Protein AF-A0A0L7LRK0-F1 (afdb_monomer)

Nearest PDB structures (foldseek):
  7r1d-assembly1_C  TM=4.737E-01  e=8.828E-02  Homo sapiens
  3urg-assembly1_A  TM=4.013E-01  e=7.424E-02  Nostoc sp. PCC 7120 = FACHB-418
  4n4h-assembly1_A  TM=4.575E-01  e=6.286E-01  Mus musculus
  6bhh-assembly1_A  TM=4.002E-01  e=1.495E+00  Homo sapiens
  1mm5-assembly1_A  TM=2.196E-01  e=2.239E+00  Escherichia coli

Organism: Operophtera brumata (NCBI:txid104452)

Mean predicted aligned error: 16.04 Å

Secondary structure (DSSP, 8-state):
---GGGGS------S---TTSPPHHHHHHHHHHHHHHTT-----PPEEEEEEEEPPTTSPP------HHHHHHTSEEEEEEEEEEEETTTTEEEEEETTTT--EEEEEGGGEEESSPPHHHHHHHHHHHHHHHHHHHH--

Structure (mmCIF, N/CA/C/O backbone):
data_AF-A0A0L7LRK0-F1
#
_entry.id   AF-A0A0L7LRK0-F1
#
loop_
_atom_site.group_PDB
_atom_site.id
_atom_site.type_symbol
_atom_site.label_atom_id
_atom_site.label_alt_id
_atom_site.label_comp_id
_atom_site.label_asym_id
_atom_site.label_entity_id
_atom_site.label_seq_id
_atom_site.pdbx_PDB_ins_code
_atom_site.Cartn_x
_atom_site.Cartn_y
_atom_site.Cartn_z
_atom_site.occupancy
_atom_site.B_iso_or_equiv
_atom_site.auth_seq_id
_atom_site.auth_comp_id
_atom_site.auth_asym_id
_atom_site.auth_atom_id
_atom_site.pdbx_PDB_model_num
ATOM 1 N N . GLN A 1 1 ? -14.617 8.408 -14.831 1.00 39.97 1 GLN A N 1
ATOM 2 C CA . GLN A 1 1 ? -14.910 9.641 -14.074 1.00 39.97 1 GLN A CA 1
ATOM 3 C C . GLN A 1 1 ? -15.521 9.220 -12.745 1.00 39.97 1 GLN A C 1
ATOM 5 O O . GLN A 1 1 ? -16.517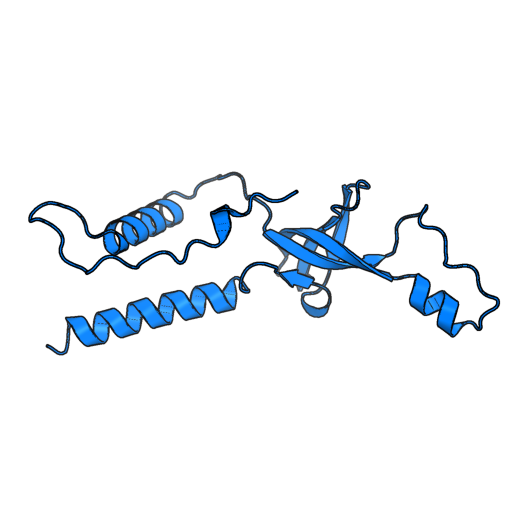 8.513 -12.764 1.00 39.97 1 GLN A O 1
ATOM 10 N N . PHE A 1 2 ? -14.857 9.499 -11.619 1.00 33.56 2 PHE A N 1
ATOM 11 C CA . PHE A 1 2 ? -15.357 9.133 -10.284 1.00 33.56 2 PHE A CA 1
ATOM 12 C C . PHE A 1 2 ? -16.532 10.058 -9.911 1.00 33.56 2 PHE A C 1
ATOM 14 O O . PHE A 1 2 ? -16.403 11.265 -10.125 1.00 33.56 2 PHE A O 1
ATOM 21 N N . PRO A 1 3 ? -17.665 9.548 -9.392 1.00 44.97 3 PRO A N 1
ATOM 22 C CA . PRO A 1 3 ? -18.827 10.382 -9.097 1.00 44.97 3 PRO A CA 1
ATOM 23 C C . PRO A 1 3 ? -18.560 11.339 -7.922 1.00 44.97 3 PRO A C 1
ATOM 25 O O . PRO A 1 3 ? -18.080 10.950 -6.853 1.00 44.97 3 PRO A O 1
ATOM 28 N N . PHE A 1 4 ? -18.889 12.611 -8.158 1.00 40.28 4 PHE A N 1
ATOM 29 C CA . PHE A 1 4 ? -18.643 13.780 -7.302 1.00 40.28 4 PHE A CA 1
ATOM 30 C C . PHE A 1 4 ? -19.394 13.748 -5.956 1.00 40.28 4 PHE A C 1
ATOM 32 O O . PHE A 1 4 ? -19.013 14.443 -5.018 1.00 40.28 4 PHE A O 1
ATOM 39 N N . GLU A 1 5 ? -20.397 12.882 -5.796 1.00 42.72 5 GLU A N 1
ATOM 40 C CA . GLU A 1 5 ? -21.201 12.785 -4.565 1.00 42.72 5 GLU A CA 1
ATOM 41 C C . GLU A 1 5 ? -20.448 12.218 -3.346 1.00 42.72 5 GLU A C 1
ATOM 43 O O . GLU A 1 5 ? -20.964 12.210 -2.231 1.00 42.72 5 GLU A O 1
ATOM 48 N N . THR A 1 6 ? -19.193 11.793 -3.510 1.00 47.59 6 THR A N 1
ATOM 49 C CA . THR A 1 6 ? -18.379 11.264 -2.400 1.00 47.59 6 THR A CA 1
ATOM 50 C C . THR A 1 6 ? -17.882 12.366 -1.444 1.00 47.59 6 THR A C 1
ATOM 52 O O . THR A 1 6 ? -17.405 12.063 -0.351 1.00 47.59 6 THR A O 1
ATOM 55 N N . PHE A 1 7 ? -18.010 13.644 -1.825 1.00 42.94 7 PHE A N 1
ATOM 56 C CA . PHE A 1 7 ? -17.493 14.789 -1.065 1.00 42.94 7 PHE A CA 1
ATOM 57 C C . PHE A 1 7 ? -18.507 15.469 -0.143 1.00 42.94 7 PHE A C 1
ATOM 59 O O . PHE A 1 7 ? -18.178 16.494 0.448 1.00 42.94 7 PHE A O 1
ATOM 66 N N . VAL A 1 8 ? -19.713 14.918 0.036 1.00 39.91 8 VAL A N 1
ATOM 67 C CA . VAL A 1 8 ? -20.627 15.451 1.056 1.00 39.91 8 VAL A CA 1
ATOM 68 C C . VAL A 1 8 ? -19.994 15.204 2.434 1.00 39.91 8 VAL A C 1
ATOM 70 O O . VAL A 1 8 ? -19.793 14.040 2.804 1.00 39.91 8 VAL A O 1
ATOM 73 N N . PRO A 1 9 ? -19.653 16.253 3.213 1.00 38.56 9 PRO A N 1
ATOM 74 C CA . PRO A 1 9 ? -19.158 16.054 4.561 1.00 38.56 9 PRO A CA 1
ATOM 75 C C . PRO A 1 9 ? -20.241 15.314 5.338 1.00 38.56 9 PRO A C 1
ATOM 77 O O . PRO A 1 9 ? -21.383 15.765 5.427 1.00 38.56 9 PRO A O 1
ATOM 80 N N . LYS A 1 10 ? -19.901 14.134 5.863 1.00 45.03 10 LYS A N 1
ATOM 81 C CA . LYS A 1 10 ? -20.809 13.356 6.706 1.00 45.03 10 LYS A CA 1
ATOM 82 C C . LYS A 1 10 ? -21.071 14.172 7.968 1.00 45.03 10 LYS A C 1
ATOM 84 O O . LYS A 1 10 ? -20.285 14.090 8.909 1.00 45.03 10 LYS A O 1
ATOM 89 N N . LEU A 1 11 ? -22.157 14.947 7.970 1.00 44.88 11 LEU A N 1
ATOM 90 C CA . LEU A 1 11 ? -22.737 15.541 9.169 1.00 44.88 11 LEU A CA 1
ATOM 91 C C . LEU A 1 11 ? -22.837 14.428 10.216 1.00 44.88 11 LEU A C 1
ATOM 93 O O . LEU A 1 11 ? -23.589 13.463 10.059 1.00 44.88 11 LEU A O 1
ATOM 97 N N . GLN A 1 12 ? -21.999 14.511 11.247 1.00 44.12 12 GLN A N 1
ATOM 98 C CA . GLN A 1 12 ? -22.099 13.626 12.392 1.00 44.12 12 GLN A CA 1
ATOM 99 C C . GLN A 1 12 ? -23.351 14.058 13.151 1.00 44.12 12 GLN A C 1
ATOM 101 O O . GLN A 1 12 ? -23.357 15.092 13.811 1.00 44.12 12 GLN A O 1
ATOM 106 N N . PHE A 1 13 ? -24.440 13.310 12.978 1.00 44.69 13 PHE A N 1
ATOM 107 C CA . PHE A 1 13 ? -25.670 13.537 13.729 1.00 44.69 13 PHE A CA 1
ATOM 108 C C . PHE A 1 13 ? -25.386 13.484 15.236 1.00 44.69 13 PHE A C 1
ATOM 110 O O . PHE A 1 13 ? -24.634 12.617 15.695 1.00 44.69 13 PHE A O 1
ATOM 117 N N . LEU A 1 14 ? -26.002 14.410 15.981 1.00 43.72 14 LEU A N 1
ATOM 118 C CA . LEU A 1 14 ? -25.997 14.437 17.442 1.00 43.72 14 LEU A CA 1
ATOM 119 C C . LEU A 1 14 ? -26.389 13.067 18.018 1.00 43.72 14 LEU A C 1
ATOM 121 O O . LEU A 1 14 ? -27.267 12.380 17.498 1.00 43.72 14 LEU A O 1
ATOM 125 N N . SER A 1 15 ? -25.754 12.713 19.133 1.00 52.09 15 SER A N 1
ATOM 126 C CA . SER A 1 15 ? -25.849 11.457 19.888 1.00 52.09 15 SER A CA 1
ATOM 127 C C . SER A 1 15 ? -27.197 11.199 20.582 1.00 52.09 15 SER A C 1
ATOM 129 O O . SER A 1 15 ? -27.243 10.488 21.584 1.00 52.09 15 SER A O 1
ATOM 131 N N . VAL A 1 16 ? -28.305 11.745 20.078 1.00 56.53 16 VAL A N 1
ATOM 132 C CA . VAL A 1 16 ? -29.636 11.491 20.640 1.00 56.53 16 VAL A CA 1
ATOM 133 C C . VAL A 1 16 ? -30.214 10.253 19.962 1.00 56.53 16 VAL A C 1
ATOM 135 O O . VAL A 1 16 ? -30.572 10.275 18.787 1.00 56.53 16 VAL A O 1
ATOM 138 N N . VAL A 1 17 ? -30.259 9.151 20.706 1.00 57.31 17 VAL A N 1
ATOM 139 C CA . VAL A 1 17 ? -30.787 7.860 20.256 1.00 57.31 17 VAL A CA 1
ATOM 140 C C . VAL A 1 17 ? -32.030 7.559 21.077 1.00 57.31 17 VAL A C 1
ATOM 142 O O . VAL A 1 17 ? -32.003 7.680 22.303 1.00 57.31 17 VAL A O 1
ATOM 145 N N . LEU A 1 18 ? -33.127 7.193 20.414 1.00 68.31 18 LEU A N 1
ATOM 146 C CA . LEU A 1 18 ? -34.368 6.862 21.105 1.00 68.31 18 LEU A CA 1
ATOM 147 C C . LEU A 1 18 ? -34.165 5.642 22.022 1.00 68.31 18 LEU A C 1
ATOM 149 O O . LEU A 1 18 ? -33.405 4.728 21.677 1.00 68.31 18 LEU A O 1
ATOM 153 N N . PRO A 1 19 ? -34.841 5.588 23.185 1.00 59.09 19 PRO A N 1
ATOM 154 C CA . PRO A 1 19 ? -34.773 4.429 24.063 1.00 59.09 19 PRO A CA 1
ATOM 155 C C . PRO A 1 19 ? -35.084 3.141 23.287 1.00 59.09 19 PRO A C 1
ATOM 157 O O . PRO A 1 19 ? -36.086 3.075 22.580 1.00 59.09 19 PRO A O 1
ATOM 160 N N . LYS A 1 20 ? -34.245 2.110 23.465 1.00 66.75 20 LYS A N 1
ATOM 161 C CA . LYS A 1 20 ? -34.265 0.798 22.772 1.00 66.75 20 LYS A CA 1
ATOM 162 C C . LYS A 1 20 ? -33.650 0.752 21.367 1.00 66.75 20 LYS A C 1
ATOM 164 O O . LYS A 1 20 ? -33.571 -0.339 20.803 1.00 66.75 20 LYS A O 1
ATOM 169 N N . GLU A 1 21 ? -33.129 1.853 20.832 1.00 62.62 21 GLU A N 1
ATOM 170 C CA . GLU A 1 21 ? -32.294 1.813 19.629 1.00 62.62 21 GLU A CA 1
ATOM 171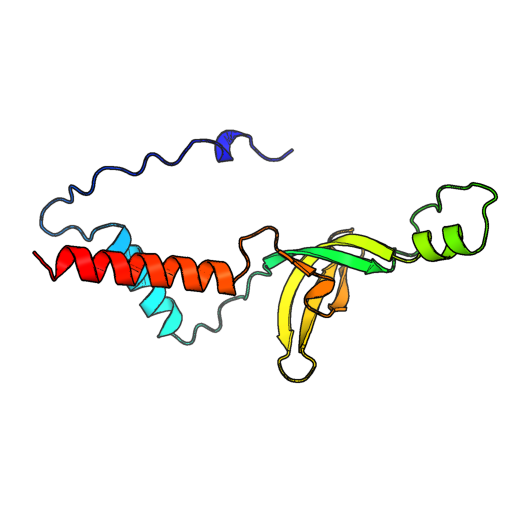 C C . GLU A 1 21 ? -30.803 1.781 19.981 1.00 62.62 21 GLU A C 1
ATOM 173 O O . GLU A 1 21 ? -30.333 2.426 20.916 1.00 62.62 21 GLU A O 1
ATOM 178 N N . LEU A 1 22 ? -30.032 0.978 19.243 1.00 61.44 22 LEU A N 1
ATOM 179 C CA . LEU A 1 22 ? -28.589 0.879 19.445 1.00 61.44 22 LEU A CA 1
ATOM 180 C C . LEU A 1 22 ? -27.898 2.094 18.820 1.00 61.44 22 LEU A C 1
ATOM 182 O O . LEU A 1 22 ? -28.016 2.278 17.602 1.00 61.44 22 LEU A O 1
ATOM 186 N N . PRO A 1 23 ? -27.100 2.861 19.588 1.00 72.12 23 PRO A N 1
ATOM 187 C CA . PRO A 1 23 ? -26.313 3.943 19.024 1.00 72.12 23 PRO A CA 1
ATOM 188 C C . PRO A 1 23 ? -25.429 3.437 17.888 1.00 72.12 23 PRO A C 1
ATOM 190 O O . PRO A 1 23 ? -24.852 2.347 17.960 1.00 72.12 23 PRO A O 1
ATOM 193 N N . ARG A 1 24 ? -25.291 4.241 16.830 1.00 63.38 24 ARG A N 1
ATOM 194 C CA . ARG A 1 24 ? -24.556 3.863 15.613 1.00 63.38 24 ARG A CA 1
ATOM 195 C C . ARG A 1 24 ? -23.147 3.346 15.916 1.00 63.38 24 ARG A C 1
ATOM 197 O O . ARG A 1 24 ? -22.731 2.349 15.333 1.00 63.38 24 ARG A O 1
ATOM 204 N N . LEU A 1 25 ? -22.446 3.976 16.859 1.00 58.25 25 LEU A N 1
ATOM 205 C CA . LEU A 1 25 ? -21.115 3.556 17.308 1.00 58.25 25 LEU A CA 1
ATOM 206 C C . LEU A 1 25 ? -21.127 2.165 17.960 1.00 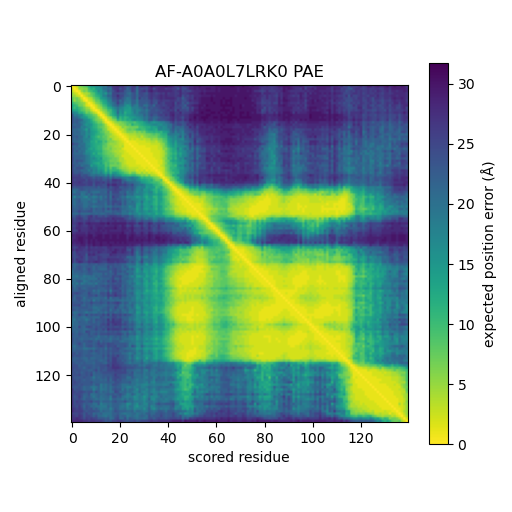58.25 25 LEU A C 1
ATOM 208 O O . LEU A 1 25 ? -20.276 1.337 17.648 1.00 58.25 25 LEU A O 1
ATOM 212 N N . VAL A 1 26 ? -22.134 1.862 18.784 1.00 65.50 26 VAL A N 1
ATOM 213 C CA . VAL A 1 26 ? -22.306 0.540 19.410 1.00 65.50 26 VAL A CA 1
ATOM 214 C C . VAL A 1 26 ? -22.646 -0.517 18.360 1.00 65.50 26 VAL A C 1
ATOM 216 O O . VAL A 1 26 ? -22.162 -1.643 18.438 1.00 65.50 26 VAL A O 1
ATOM 219 N N . LYS A 1 27 ? -23.435 -0.166 17.338 1.00 67.62 27 LYS A N 1
ATOM 220 C CA . LYS A 1 27 ? -23.734 -1.058 16.207 1.00 67.62 27 LYS A CA 1
ATOM 221 C C . LYS A 1 27 ? -22.478 -1.370 15.386 1.00 67.62 27 LYS A C 1
ATOM 223 O O . LYS A 1 27 ? -22.266 -2.529 15.037 1.00 67.62 27 LYS A O 1
ATOM 228 N N . ILE A 1 28 ? -21.634 -0.366 15.131 1.00 62.53 28 ILE A N 1
ATOM 229 C CA . ILE A 1 28 ? -20.342 -0.525 14.443 1.00 62.53 28 ILE A CA 1
ATOM 230 C C . ILE A 1 28 ? -19.400 -1.412 15.264 1.00 62.53 28 ILE A C 1
ATOM 232 O O . ILE A 1 28 ? -18.830 -2.352 14.720 1.00 62.53 28 ILE A O 1
ATOM 236 N N . GLU A 1 29 ? -19.282 -1.178 16.570 1.00 65.38 29 GLU A N 1
ATOM 237 C CA . GLU A 1 29 ? -18.411 -1.969 17.445 1.00 65.38 29 GLU A CA 1
ATOM 238 C C . GLU A 1 29 ? -18.914 -3.412 17.613 1.00 65.38 29 GLU A C 1
ATOM 240 O O . GLU A 1 29 ? -18.129 -4.357 17.559 1.00 65.38 29 GLU A O 1
ATOM 245 N N . ARG A 1 30 ? -20.232 -3.623 17.733 1.00 68.19 30 ARG A N 1
ATOM 246 C CA . ARG A 1 30 ? -20.826 -4.971 17.746 1.00 68.19 30 ARG A CA 1
ATOM 247 C C . ARG A 1 30 ? -20.589 -5.708 16.435 1.00 68.19 30 ARG A C 1
ATOM 249 O O . ARG A 1 30 ? -20.274 -6.894 16.470 1.00 68.19 30 ARG A O 1
ATOM 256 N N . LEU A 1 31 ? -20.707 -5.021 15.297 1.00 62.50 31 LEU A N 1
ATOM 257 C CA . LEU A 1 31 ? -20.345 -5.592 14.003 1.00 62.50 31 LEU A CA 1
ATOM 258 C C . LEU A 1 31 ? -18.861 -5.943 13.980 1.00 62.50 31 LEU A C 1
ATOM 260 O O . LEU A 1 31 ? -18.545 -7.089 13.699 1.00 62.50 31 LEU A O 1
ATOM 264 N N . ARG A 1 32 ? -17.962 -5.027 14.355 1.00 58.25 32 ARG A N 1
ATOM 265 C CA . ARG A 1 32 ? -16.511 -5.268 14.393 1.00 58.25 32 ARG A CA 1
ATOM 266 C C . ARG A 1 32 ? -16.146 -6.480 15.250 1.00 58.25 32 ARG A C 1
ATOM 268 O O . ARG A 1 32 ? -15.390 -7.331 14.799 1.00 58.25 32 ARG A O 1
ATOM 275 N N . ARG A 1 33 ? -16.718 -6.602 16.451 1.00 58.25 33 ARG A N 1
ATOM 276 C CA . ARG A 1 33 ? -16.526 -7.769 17.328 1.00 58.25 33 ARG A CA 1
ATOM 277 C C . ARG A 1 33 ? -17.088 -9.044 16.721 1.00 58.25 33 ARG A C 1
ATOM 279 O O . ARG A 1 33 ? -16.453 -10.080 16.832 1.00 58.25 33 ARG A O 1
ATOM 286 N N . LYS A 1 34 ? -18.235 -8.975 16.043 1.00 58.25 34 LYS A N 1
ATOM 287 C CA . LYS A 1 34 ? -18.792 -10.112 15.303 1.00 58.25 34 LYS A CA 1
ATOM 288 C C . LYS A 1 34 ? -17.902 -10.502 14.115 1.00 58.25 34 LYS A C 1
ATOM 290 O O . LYS A 1 34 ? -17.736 -11.690 13.888 1.00 58.25 34 LYS A O 1
ATOM 295 N N . PHE A 1 35 ? -17.294 -9.534 13.423 1.00 54.03 35 PHE A N 1
ATOM 296 C CA . PHE A 1 35 ? -16.328 -9.747 12.337 1.00 54.03 35 PHE A CA 1
ATOM 297 C C . PHE A 1 35 ? -14.987 -10.317 12.825 1.00 54.03 35 PHE A C 1
ATOM 299 O O . PHE A 1 35 ? -14.359 -11.062 12.091 1.00 54.03 35 PHE A O 1
ATOM 306 N N . LEU A 1 36 ? -14.557 -9.973 14.043 1.00 53.97 36 LEU A N 1
ATOM 307 C CA . LEU A 1 36 ? -13.357 -10.518 14.692 1.00 53.97 36 LEU A CA 1
ATOM 308 C C . LEU A 1 36 ? -13.594 -11.908 15.306 1.00 53.97 36 LEU A C 1
ATOM 310 O O . LEU A 1 36 ? -12.701 -12.746 15.284 1.00 53.97 36 LEU A O 1
ATOM 314 N N . ALA A 1 37 ? -14.773 -12.136 15.895 1.00 56.56 37 ALA A N 1
ATOM 315 C CA . ALA A 1 37 ? -15.114 -13.371 16.605 1.00 56.56 37 ALA A CA 1
ATOM 316 C C . ALA A 1 37 ? -15.601 -14.479 15.668 1.00 56.56 37 ALA A C 1
ATOM 318 O O . ALA A 1 37 ? -15.315 -15.654 15.889 1.00 56.56 37 ALA A O 1
ATOM 319 N N . ALA A 1 38 ? -16.322 -14.126 14.603 1.00 48.72 38 ALA A N 1
ATOM 320 C CA . ALA A 1 38 ? -16.418 -15.016 13.467 1.00 48.72 38 ALA A CA 1
ATOM 321 C C . ALA A 1 38 ? -15.034 -14.990 12.820 1.00 48.72 38 ALA A C 1
ATOM 323 O O . ALA A 1 38 ? -14.588 -13.945 12.366 1.00 48.72 38 ALA A O 1
ATOM 324 N N . ASN A 1 39 ? -14.330 -16.114 12.809 1.00 48.81 39 ASN A N 1
ATOM 325 C CA . ASN A 1 39 ? -13.097 -16.285 12.051 1.00 48.81 39 ASN A CA 1
ATOM 326 C C . ASN A 1 39 ? -13.466 -16.267 10.555 1.00 48.81 39 ASN A C 1
ATOM 328 O O . ASN A 1 39 ? -13.524 -17.313 9.905 1.00 48.81 39 ASN A O 1
ATOM 332 N N . ILE A 1 40 ? -13.913 -15.109 10.051 1.00 49.81 40 ILE A N 1
ATOM 333 C CA . ILE A 1 40 ? -14.525 -14.992 8.736 1.00 49.81 40 ILE A CA 1
ATOM 334 C C . ILE A 1 40 ? -13.408 -15.302 7.758 1.00 49.81 40 ILE A C 1
ATOM 336 O O . ILE A 1 40 ? -12.494 -14.506 7.551 1.00 49.81 40 ILE A O 1
ATOM 340 N N . LYS A 1 41 ? -13.534 -16.471 7.127 1.00 49.06 41 LYS A N 1
ATOM 341 C CA . LYS A 1 41 ? -13.038 -16.761 5.783 1.00 49.06 41 LYS A CA 1
ATOM 342 C C . LYS A 1 41 ? -13.696 -15.782 4.796 1.00 49.06 41 LYS A C 1
ATOM 344 O O . LYS A 1 41 ? -14.463 -16.183 3.930 1.00 49.06 41 LYS A O 1
ATOM 349 N N . GLY A 1 42 ? -13.533 -14.488 5.036 1.00 47.00 42 GLY A N 1
ATOM 350 C CA . GLY A 1 42 ? -14.100 -13.420 4.238 1.00 47.00 42 GLY A CA 1
ATOM 351 C C . GLY A 1 42 ? -13.179 -13.199 3.068 1.00 47.00 42 GLY A C 1
ATOM 352 O O . GLY A 1 42 ? -11.962 -13.288 3.227 1.00 47.00 42 GLY A O 1
ATOM 353 N N . GLU A 1 43 ? -13.753 -12.914 1.906 1.00 53.69 43 GLU A N 1
ATOM 354 C CA . GLU A 1 43 ? -12.981 -12.377 0.795 1.00 53.69 43 GLU A CA 1
ATOM 355 C C . GLU A 1 43 ? -12.168 -11.186 1.311 1.00 53.69 43 GLU A C 1
ATOM 357 O O . GLU A 1 43 ? -12.717 -10.165 1.731 1.00 53.69 43 GLU A O 1
ATOM 362 N N . GLN A 1 44 ? -10.846 -11.348 1.361 1.00 54.50 44 GLN A N 1
ATOM 363 C CA . GLN A 1 44 ? -9.948 -10.252 1.680 1.00 54.50 44 GLN A CA 1
ATOM 364 C C . GLN A 1 44 ? -9.953 -9.320 0.476 1.00 54.50 44 GLN A C 1
ATOM 366 O O . GLN A 1 44 ? -9.341 -9.602 -0.555 1.00 54.50 44 GLN A O 1
ATOM 371 N N . TYR A 1 45 ? -10.696 -8.223 0.594 1.00 69.25 45 TYR A N 1
ATOM 372 C CA . TYR A 1 45 ? -10.677 -7.181 -0.416 1.00 69.25 45 TYR A CA 1
ATOM 373 C C . TYR A 1 45 ? -9.332 -6.458 -0.346 1.00 69.25 45 TYR A C 1
ATOM 375 O O . TYR A 1 45 ? -8.968 -5.961 0.724 1.00 69.25 45 TYR A O 1
ATOM 383 N N . PRO A 1 46 ? -8.581 -6.395 -1.455 1.00 82.50 46 PRO A N 1
ATOM 384 C CA . PRO A 1 46 ? -7.254 -5.819 -1.428 1.00 82.50 46 PRO A CA 1
ATOM 385 C C . PRO A 1 46 ? -7.316 -4.305 -1.207 1.00 82.50 46 PRO A C 1
ATOM 387 O O . PRO A 1 46 ? -8.164 -3.599 -1.762 1.00 82.50 46 PRO A O 1
ATOM 390 N N . CYS A 1 47 ? -6.386 -3.799 -0.406 1.00 84.19 47 CYS A N 1
ATOM 391 C CA . CYS A 1 47 ? -6.292 -2.388 -0.065 1.00 84.19 47 CYS A CA 1
ATOM 392 C C . CYS A 1 47 ? -5.702 -1.592 -1.241 1.00 84.19 47 CYS A C 1
ATOM 394 O O . CYS A 1 47 ? -4.621 -1.936 -1.728 1.00 84.19 47 CYS A O 1
ATOM 396 N N . PRO A 1 48 ? -6.349 -0.508 -1.702 1.00 88.94 48 PRO A N 1
ATOM 397 C CA . PRO A 1 48 ? -5.799 0.321 -2.764 1.00 88.94 48 PRO A CA 1
ATOM 398 C C . PRO A 1 48 ? -4.567 1.097 -2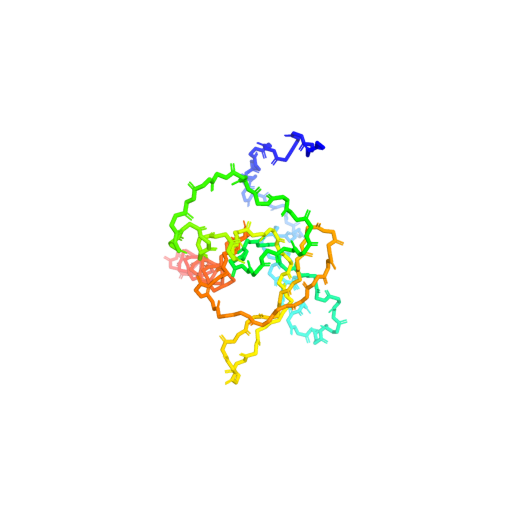.280 1.00 88.94 48 PRO A C 1
ATOM 400 O O . PRO A 1 48 ? -4.557 1.691 -1.198 1.00 88.94 48 PRO A O 1
ATOM 403 N N . GLY A 1 49 ? -3.537 1.144 -3.120 1.00 91.19 49 GLY A N 1
ATOM 404 C CA . GLY A 1 49 ? -2.270 1.803 -2.826 1.00 91.19 49 GLY A CA 1
ATOM 405 C C . GLY A 1 49 ? -1.546 2.315 -4.069 1.00 91.19 49 GLY A C 1
ATOM 406 O O . GLY A 1 49 ? -2.020 2.201 -5.202 1.00 91.19 49 GLY A O 1
ATOM 407 N N . LEU A 1 50 ? -0.379 2.898 -3.832 1.00 94.69 50 LEU A N 1
ATOM 408 C CA . LEU A 1 50 ? 0.648 3.238 -4.805 1.00 94.69 50 LEU A CA 1
ATOM 409 C C . LEU A 1 50 ? 1.919 2.487 -4.420 1.00 94.69 50 LEU A C 1
ATOM 411 O O . LEU A 1 50 ? 2.324 2.528 -3.261 1.00 94.69 50 LEU A O 1
ATOM 415 N N . ALA A 1 51 ? 2.553 1.819 -5.377 1.00 95.38 51 ALA A N 1
ATOM 416 C CA . ALA A 1 51 ? 3.808 1.121 -5.149 1.00 95.38 51 ALA A CA 1
ATOM 417 C C . ALA A 1 51 ? 4.880 1.525 -6.153 1.00 95.38 51 ALA A C 1
ATOM 419 O O . ALA A 1 51 ? 4.584 1.725 -7.330 1.00 95.38 51 ALA A O 1
ATOM 420 N N . PHE A 1 52 ? 6.124 1.600 -5.688 1.00 95.38 52 PHE A N 1
ATOM 421 C CA . PHE A 1 52 ? 7.289 1.826 -6.532 1.00 95.38 52 PHE A CA 1
ATOM 422 C C . PHE A 1 52 ? 7.807 0.486 -7.073 1.00 95.38 52 PHE A C 1
ATOM 424 O O . PHE A 1 52 ? 8.483 -0.265 -6.363 1.00 95.38 52 PHE A O 1
ATOM 431 N N . ILE A 1 53 ? 7.442 0.163 -8.317 1.00 94.56 53 ILE A N 1
ATOM 432 C CA . ILE A 1 53 ? 7.666 -1.147 -8.955 1.00 94.56 53 ILE A CA 1
ATOM 433 C C . ILE A 1 53 ? 8.254 -0.999 -10.369 1.00 94.56 53 ILE A C 1
ATOM 435 O O . ILE A 1 53 ? 8.180 0.093 -10.940 1.00 94.56 53 ILE A O 1
ATOM 439 N N . PRO A 1 54 ? 8.848 -2.064 -10.946 1.00 93.12 54 PRO A N 1
ATOM 440 C CA . PRO A 1 54 ? 9.393 -2.013 -12.297 1.00 93.12 54 PRO A CA 1
ATOM 441 C C . PRO A 1 54 ? 8.334 -1.653 -13.345 1.00 93.12 54 PRO A C 1
ATOM 443 O O . PRO A 1 54 ? 7.207 -2.171 -13.321 1.00 93.12 54 PRO A O 1
ATOM 446 N N . LYS A 1 55 ? 8.707 -0.805 -14.308 1.00 89.25 55 LYS A N 1
ATOM 447 C CA . LYS A 1 55 ? 7.821 -0.441 -15.423 1.00 89.25 55 LYS A CA 1
ATOM 448 C C . LYS A 1 55 ? 7.422 -1.677 -16.234 1.00 89.25 55 LYS A C 1
ATOM 450 O O . LYS A 1 55 ? 8.104 -2.699 -16.230 1.00 89.25 55 LYS A O 1
ATOM 455 N N . GLY A 1 56 ? 6.257 -1.615 -16.872 1.00 79.19 56 GLY A N 1
ATOM 456 C CA . GLY A 1 56 ? 5.814 -2.656 -17.802 1.00 79.19 56 GLY A CA 1
ATOM 457 C C . GLY A 1 56 ? 6.549 -2.562 -19.136 1.00 79.19 56 GLY A C 1
ATOM 458 O O . GLY A 1 56 ? 6.711 -1.460 -19.665 1.00 79.19 56 GLY A O 1
ATOM 459 N N . GLU A 1 57 ? 6.948 -3.714 -19.676 1.00 67.50 57 GLU A N 1
ATOM 460 C CA . GLU A 1 57 ? 7.390 -3.889 -21.065 1.00 67.50 57 GLU A CA 1
ATOM 461 C C . GLU A 1 57 ? 6.285 -3.336 -21.990 1.00 67.50 57 GLU A C 1
ATOM 463 O O . GLU A 1 57 ? 5.222 -3.940 -22.119 1.00 67.50 57 GLU A O 1
ATOM 468 N N . GLY A 1 58 ? 6.464 -2.135 -22.547 1.00 63.91 58 GLY A N 1
ATOM 469 C CA . GLY A 1 58 ? 5.469 -1.499 -23.425 1.00 63.91 58 GLY A CA 1
ATOM 470 C C . GLY A 1 58 ? 5.167 -0.029 -23.138 1.00 63.91 58 GLY A C 1
ATOM 471 O O . GLY A 1 58 ? 4.516 0.621 -23.956 1.00 63.91 58 GLY A O 1
ATOM 472 N N . LYS A 1 59 ? 5.655 0.548 -22.030 1.00 63.22 59 LYS A N 1
ATOM 473 C CA . LYS A 1 59 ? 5.636 2.012 -21.886 1.00 63.22 59 LYS A CA 1
ATOM 474 C C . LYS A 1 59 ? 6.762 2.615 -22.728 1.00 63.22 59 LYS A C 1
ATOM 476 O O . LYS A 1 59 ? 7.915 2.247 -22.500 1.00 63.22 59 LYS A O 1
ATOM 481 N N . PRO A 1 60 ? 6.474 3.542 -23.664 1.00 58.44 60 PRO A N 1
ATOM 482 C CA . PRO A 1 60 ? 7.528 4.204 -24.415 1.00 58.44 60 PRO A CA 1
ATOM 483 C C . PRO A 1 60 ? 8.455 4.898 -23.417 1.00 58.44 60 PRO A C 1
ATOM 485 O O . PRO A 1 60 ? 8.002 5.707 -22.597 1.00 58.44 60 PRO A O 1
ATOM 488 N N . SER A 1 61 ? 9.751 4.567 -23.456 1.00 60.06 61 SER A N 1
ATOM 489 C CA . SER A 1 61 ? 10.736 5.422 -22.806 1.00 60.06 61 SER A CA 1
ATOM 490 C C . SER A 1 61 ? 10.555 6.801 -23.435 1.00 60.06 61 SER A C 1
ATOM 492 O O . SER A 1 61 ? 10.407 6.921 -24.654 1.00 60.06 61 SER A O 1
ATOM 494 N N . LYS A 1 62 ? 10.438 7.850 -22.615 1.00 63.34 62 LYS A N 1
ATOM 495 C CA . LYS A 1 62 ? 10.439 9.210 -23.155 1.00 63.34 62 LYS A CA 1
ATOM 496 C C . LYS A 1 62 ? 11.805 9.394 -23.804 1.00 63.34 62 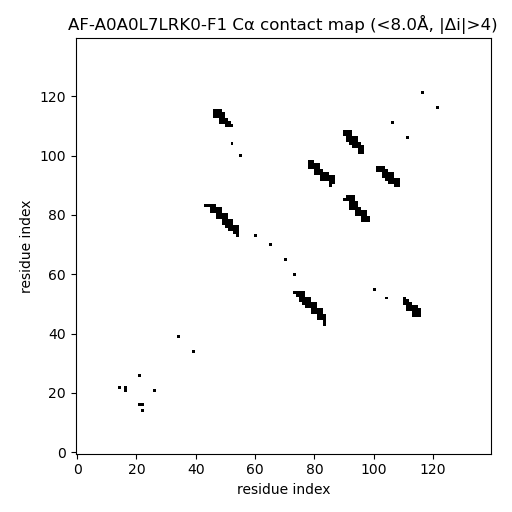LYS A C 1
ATOM 498 O O . LYS A 1 62 ? 12.794 9.577 -23.100 1.00 63.34 62 LYS A O 1
ATOM 503 N N . GLY A 1 63 ? 11.835 9.215 -25.122 1.00 59.38 63 GLY A N 1
ATOM 504 C CA . GLY A 1 63 ? 13.032 9.256 -25.936 1.00 59.38 63 GLY A CA 1
ATOM 505 C C . GLY A 1 63 ? 13.734 10.587 -25.740 1.00 59.38 63 GLY A C 1
ATOM 506 O O . GLY A 1 63 ? 13.149 11.649 -25.933 1.00 59.38 63 GLY A O 1
ATOM 507 N N . GLY A 1 64 ? 14.985 10.500 -25.328 1.00 52.06 64 GLY A N 1
ATOM 508 C CA . GLY A 1 64 ? 15.915 11.603 -25.239 1.00 52.06 64 GLY A CA 1
ATOM 509 C C . GLY A 1 64 ? 17.289 10.984 -25.083 1.00 52.06 64 GLY A C 1
ATOM 510 O O . GLY A 1 64 ? 17.473 10.123 -24.224 1.00 52.06 64 GLY A O 1
ATOM 511 N N . SER A 1 65 ? 18.223 11.360 -25.952 1.00 66.50 65 SER A N 1
ATOM 512 C CA . SER A 1 65 ? 19.646 11.086 -25.764 1.00 66.50 65 SER A CA 1
ATOM 513 C C . SER A 1 65 ? 20.026 11.434 -24.322 1.00 66.50 65 SER A C 1
ATOM 515 O O . SER A 1 65 ? 19.873 12.592 -23.934 1.00 66.50 65 SER A O 1
ATOM 517 N N . GLY A 1 66 ? 20.445 10.477 -23.500 1.00 58.62 66 GLY A N 1
ATOM 518 C CA . GLY A 1 66 ? 20.612 10.778 -22.082 1.00 58.62 66 GLY A CA 1
ATOM 519 C C . GLY A 1 66 ? 21.350 9.693 -21.329 1.00 58.62 66 GLY A C 1
ATOM 520 O O . GLY A 1 66 ? 21.041 8.513 -21.470 1.00 58.62 66 GLY A O 1
ATOM 521 N N . ASP A 1 67 ? 22.327 10.141 -20.551 1.00 72.56 67 ASP A N 1
ATOM 522 C CA . ASP A 1 67 ? 23.289 9.383 -19.759 1.00 72.56 67 ASP A CA 1
ATOM 523 C C . ASP A 1 67 ? 22.703 8.183 -18.994 1.00 72.56 67 ASP A C 1
ATOM 525 O O . ASP A 1 67 ? 21.508 8.104 -18.701 1.00 72.56 67 ASP A O 1
ATOM 529 N N . PHE A 1 68 ? 23.574 7.255 -18.584 1.00 75.31 68 PHE A N 1
ATOM 530 C CA . PHE A 1 68 ? 23.248 6.051 -17.800 1.00 75.31 68 PHE A CA 1
ATOM 531 C C . PHE A 1 68 ? 22.235 6.294 -16.658 1.00 75.31 68 PHE A C 1
ATOM 533 O O . PHE A 1 68 ? 21.328 5.491 -16.434 1.00 75.31 68 PHE A O 1
ATOM 540 N N . ILE A 1 69 ? 22.322 7.449 -15.992 1.00 78.81 69 ILE A N 1
ATOM 541 C CA . ILE A 1 69 ? 21.410 7.876 -14.920 1.00 78.81 69 ILE A CA 1
ATOM 542 C C . ILE A 1 69 ? 19.949 7.966 -15.385 1.00 78.81 69 ILE A C 1
ATOM 544 O O . ILE A 1 69 ? 19.033 7.563 -14.667 1.00 78.81 69 ILE A O 1
ATOM 548 N N . GLN A 1 70 ? 19.705 8.447 -16.601 1.00 77.69 70 GLN A N 1
ATOM 549 C CA . GLN A 1 70 ? 18.361 8.556 -17.161 1.00 77.69 70 GLN A CA 1
ATOM 550 C C . GLN A 1 70 ? 17.768 7.183 -17.491 1.00 77.69 70 GLN A C 1
ATOM 552 O O . GLN A 1 70 ? 16.567 6.968 -17.318 1.00 77.69 70 GLN A O 1
ATOM 557 N N . THR A 1 71 ? 18.617 6.230 -17.884 1.00 77.62 71 THR A N 1
ATOM 558 C CA . THR A 1 71 ? 18.219 4.829 -18.068 1.00 77.62 71 THR A CA 1
ATOM 559 C C . THR A 1 71 ? 17.779 4.209 -16.743 1.00 77.62 71 THR A C 1
ATOM 561 O O . THR A 1 71 ? 16.699 3.626 -16.677 1.00 77.62 71 THR A O 1
ATOM 564 N N . LEU A 1 72 ? 18.546 4.406 -15.663 1.00 78.94 72 LEU A N 1
ATOM 565 C CA . LEU A 1 72 ? 18.197 3.892 -14.332 1.00 78.94 72 LEU A CA 1
ATOM 566 C C . LEU A 1 72 ? 16.882 4.474 -13.798 1.00 78.94 72 LEU A C 1
ATOM 568 O O . LEU A 1 72 ? 16.027 3.731 -13.312 1.00 78.94 72 LEU A O 1
ATOM 572 N N . ASN A 1 73 ? 16.674 5.784 -13.957 1.00 80.56 73 ASN A N 1
ATOM 573 C CA . ASN A 1 73 ? 15.429 6.452 -13.562 1.00 80.56 73 ASN A CA 1
ATOM 574 C C . ASN A 1 73 ? 14.200 5.934 -14.325 1.00 80.56 73 ASN A C 1
ATOM 576 O O . ASN A 1 73 ? 13.066 6.095 -13.874 1.00 80.56 73 ASN A O 1
ATOM 580 N N . ASN A 1 74 ? 14.407 5.296 -15.478 1.00 82.62 74 ASN A N 1
ATOM 581 C CA . ASN A 1 74 ? 13.331 4.745 -16.283 1.00 82.62 74 ASN A CA 1
ATOM 582 C C . ASN A 1 74 ? 12.935 3.312 -15.918 1.00 82.62 74 ASN A C 1
ATOM 584 O O . ASN A 1 74 ? 11.914 2.859 -16.431 1.00 82.62 74 ASN A O 1
ATOM 588 N N . LEU A 1 75 ? 13.661 2.628 -15.030 1.00 87.12 75 LEU A N 1
ATOM 589 C CA . LEU A 1 75 ? 13.394 1.227 -14.687 1.00 87.12 75 LEU A CA 1
ATOM 590 C C . LEU A 1 75 ? 12.180 1.044 -13.765 1.00 87.12 75 LEU A C 1
ATOM 592 O O . LEU A 1 75 ? 11.481 0.037 -13.863 1.00 87.12 75 LEU A O 1
ATOM 596 N N . TYR A 1 76 ? 11.907 2.015 -12.891 1.00 91.06 76 TYR A N 1
ATOM 597 C CA . TYR A 1 76 ? 10.848 1.943 -11.880 1.00 91.06 76 TYR A CA 1
ATOM 598 C C . TYR A 1 76 ? 9.891 3.128 -11.985 1.00 91.06 76 TYR A C 1
ATOM 600 O O . TYR A 1 76 ? 10.240 4.200 -12.481 1.00 91.06 76 TYR A O 1
ATOM 608 N N . GLU A 1 77 ? 8.665 2.943 -11.507 1.00 92.25 77 GLU A N 1
ATOM 609 C CA . GLU A 1 77 ? 7.687 4.017 -11.384 1.00 92.25 77 GLU A CA 1
ATOM 610 C C . GLU A 1 77 ? 6.696 3.755 -10.248 1.00 92.25 77 GLU A C 1
ATOM 612 O O . GLU A 1 77 ? 6.475 2.618 -9.825 1.00 92.25 77 GLU A O 1
ATOM 617 N N . TRP A 1 78 ? 6.052 4.825 -9.788 1.00 93.94 78 TRP A N 1
ATOM 618 C CA . TRP A 1 78 ? 4.897 4.721 -8.906 1.00 93.94 78 TRP A CA 1
ATOM 619 C C . TRP A 1 78 ? 3.675 4.259 -9.699 1.00 93.94 78 TRP A C 1
ATOM 621 O O . TRP A 1 78 ? 3.199 4.957 -10.593 1.00 93.94 78 TRP A O 1
ATOM 631 N N . THR A 1 79 ? 3.152 3.087 -9.351 1.00 93.94 79 THR A N 1
ATOM 632 C CA . THR A 1 79 ? 2.009 2.454 -10.016 1.00 93.94 79 THR A CA 1
ATOM 633 C C . THR A 1 79 ? 0.882 2.226 -9.019 1.00 93.94 79 THR A C 1
ATOM 635 O O . THR A 1 79 ? 1.126 1.881 -7.864 1.00 93.94 79 THR A O 1
ATOM 638 N N . ASN A 1 80 ? -0.369 2.411 -9.450 1.00 93.69 80 ASN A N 1
ATOM 639 C CA . ASN A 1 80 ? -1.524 2.040 -8.631 1.00 93.69 80 ASN A CA 1
ATOM 640 C C . ASN A 1 80 ? -1.525 0.526 -8.411 1.00 93.69 80 ASN A C 1
ATOM 642 O O . ASN A 1 80 ? -1.423 -0.233 -9.374 1.00 93.69 80 ASN A O 1
ATOM 646 N N . VAL A 1 81 ? -1.669 0.094 -7.162 1.00 94.12 81 VAL A N 1
ATOM 647 C CA . VAL A 1 81 ? -1.680 -1.324 -6.800 1.00 94.12 81 VAL A CA 1
ATOM 648 C C . VAL A 1 81 ? -2.845 -1.668 -5.886 1.00 94.12 81 VAL A C 1
ATOM 650 O O . VAL A 1 81 ? -3.398 -0.804 -5.204 1.00 94.12 81 VAL A O 1
ATOM 653 N N . ALA A 1 82 ? -3.187 -2.949 -5.859 1.00 92.06 82 ALA A N 1
ATOM 654 C CA . ALA A 1 82 ? -4.029 -3.546 -4.838 1.00 92.06 82 ALA A CA 1
ATOM 655 C C . ALA A 1 82 ? -3.142 -4.428 -3.941 1.00 92.06 82 ALA A C 1
ATOM 657 O O . ALA A 1 82 ? -2.470 -5.325 -4.451 1.00 92.06 82 ALA A O 1
ATOM 658 N N . ALA A 1 83 ? -3.088 -4.137 -2.642 1.00 90.50 83 ALA A N 1
ATOM 659 C CA . ALA A 1 83 ? -2.299 -4.871 -1.655 1.00 90.50 83 ALA A CA 1
ATOM 660 C C . ALA A 1 83 ? -3.160 -5.934 -0.963 1.00 90.50 83 ALA A C 1
ATOM 662 O O . ALA A 1 83 ? -4.247 -5.619 -0.483 1.00 90.50 83 ALA A O 1
ATOM 663 N N . PHE A 1 84 ? -2.682 -7.176 -0.915 1.00 87.38 84 PHE A N 1
ATOM 664 C CA . PHE A 1 84 ? -3.452 -8.324 -0.429 1.00 87.38 84 PHE A CA 1
ATOM 665 C C . PHE A 1 84 ? -3.067 -8.705 0.992 1.00 87.38 84 PHE A C 1
ATOM 667 O O . PHE A 1 84 ? -3.902 -8.687 1.892 1.00 87.38 84 PHE A O 1
ATOM 674 N N . SER A 1 85 ? -1.798 -9.050 1.188 1.00 86.5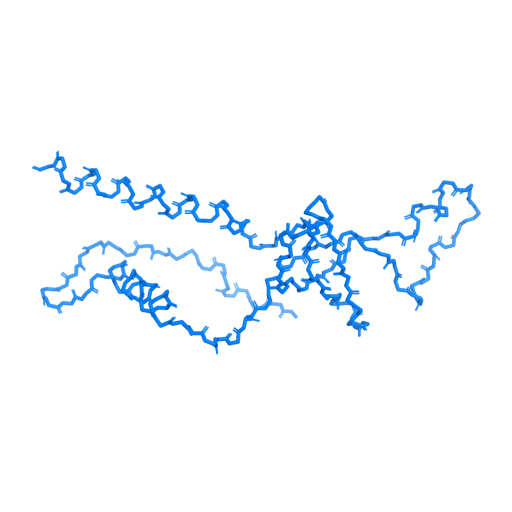6 85 SER A N 1
ATOM 675 C CA . SER A 1 85 ? -1.318 -9.648 2.426 1.00 86.56 85 SER A CA 1
ATOM 676 C C . SER A 1 85 ? 0.095 -9.174 2.755 1.00 86.56 85 SER A C 1
ATOM 678 O O . SER A 1 85 ? 0.827 -8.696 1.886 1.00 86.56 85 SER A O 1
ATOM 680 N N . PHE A 1 86 ? 0.453 -9.279 4.032 1.00 86.94 86 PHE A N 1
ATOM 681 C CA . PHE A 1 86 ? 1.794 -9.017 4.534 1.00 86.94 86 PHE A CA 1
ATOM 682 C C . PHE A 1 86 ? 2.390 -10.326 5.042 1.00 86.94 86 PHE A C 1
ATOM 684 O O . PHE A 1 86 ? 1.801 -10.971 5.912 1.00 86.94 86 PHE A O 1
ATOM 691 N N . ASP A 1 87 ? 3.551 -10.701 4.514 1.00 88.62 87 ASP A N 1
ATOM 692 C CA . ASP A 1 87 ? 4.333 -11.819 5.025 1.00 88.62 87 ASP A CA 1
ATOM 693 C C . ASP A 1 87 ? 5.307 -11.309 6.089 1.00 88.62 87 ASP A C 1
ATOM 695 O O . ASP A 1 87 ? 6.221 -10.526 5.822 1.00 88.62 87 ASP A O 1
ATOM 699 N N . LYS A 1 88 ? 5.098 -11.769 7.324 1.00 85.81 88 LYS A N 1
ATOM 700 C CA . LYS A 1 88 ? 5.919 -11.393 8.476 1.00 85.81 88 LYS A CA 1
ATOM 701 C C . LYS A 1 88 ? 7.330 -11.984 8.409 1.00 85.81 88 LYS A C 1
ATOM 703 O O . LYS A 1 88 ? 8.230 -11.426 9.021 1.00 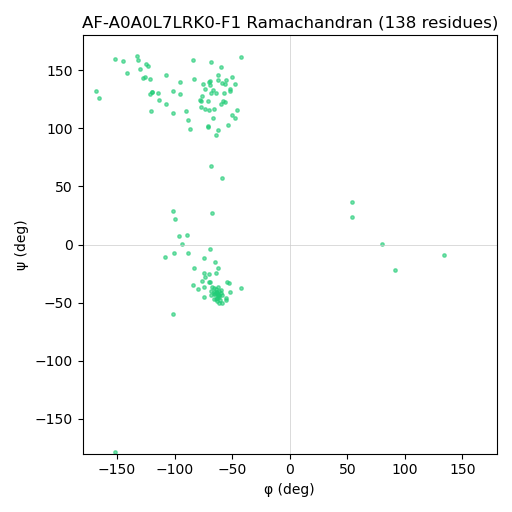85.81 88 LYS A O 1
ATOM 708 N N . SER A 1 89 ? 7.527 -13.103 7.712 1.00 93.12 89 SER A N 1
ATOM 709 C CA . SER A 1 89 ? 8.835 -13.762 7.632 1.00 93.12 89 SER A CA 1
ATOM 710 C C . SER A 1 89 ? 9.805 -13.016 6.715 1.00 93.12 89 SER A C 1
ATOM 712 O O . SER A 1 89 ? 10.989 -12.910 7.022 1.00 93.12 89 SER A O 1
ATOM 714 N N . THR A 1 90 ? 9.290 -12.455 5.621 1.00 93.56 90 THR A N 1
ATOM 715 C CA . THR A 1 90 ? 10.062 -11.694 4.631 1.00 93.56 90 THR A CA 1
ATOM 716 C C . THR A 1 90 ? 9.926 -10.183 4.791 1.00 93.56 90 THR A C 1
ATOM 718 O O . THR A 1 90 ? 10.607 -9.442 4.087 1.00 93.56 90 THR A O 1
ATOM 721 N N . GLU A 1 91 ? 9.035 -9.721 5.672 1.00 91.94 91 GLU A N 1
ATOM 722 C CA . GLU A 1 91 ? 8.671 -8.311 5.866 1.00 91.94 91 GLU A CA 1
ATOM 723 C C . GLU A 1 91 ? 8.234 -7.612 4.563 1.00 91.94 91 GLU A C 1
ATOM 725 O O . GLU A 1 91 ? 8.500 -6.427 4.323 1.00 91.94 91 GLU A O 1
ATOM 730 N N . THR A 1 92 ? 7.528 -8.346 3.700 1.00 94.81 92 THR A N 1
ATOM 731 C CA . THR A 1 92 ? 7.062 -7.851 2.399 1.00 94.81 92 THR A CA 1
ATOM 732 C C . THR A 1 92 ? 5.552 -7.955 2.238 1.00 94.81 92 THR A C 1
ATOM 734 O O . THR A 1 92 ? 4.871 -8.772 2.849 1.00 94.81 92 THR A O 1
ATOM 737 N N . TRP A 1 93 ? 5.022 -7.081 1.389 1.00 94.25 93 TRP A N 1
ATOM 738 C CA . TRP A 1 93 ? 3.623 -7.027 0.995 1.00 94.25 93 TRP A CA 1
ATOM 739 C C . TRP A 1 93 ? 3.424 -7.656 -0.378 1.00 94.25 93 TRP A C 1
ATOM 741 O O . TRP A 1 93 ? 4.123 -7.278 -1.322 1.00 94.25 93 TRP A O 1
ATOM 751 N N . GLU A 1 94 ? 2.428 -8.532 -0.502 1.00 94.94 94 GLU A N 1
ATOM 752 C CA . GLU A 1 94 ? 1.928 -9.003 -1.792 1.00 94.94 94 GLU A CA 1
ATOM 753 C C . GLU A 1 94 ? 1.041 -7.916 -2.413 1.00 94.94 94 GLU A C 1
ATOM 755 O O . GLU A 1 94 ? 0.001 -7.536 -1.862 1.00 94.94 94 GLU A O 1
ATOM 760 N N . VAL A 1 95 ? 1.440 -7.418 -3.582 1.00 94.56 95 VAL A N 1
ATOM 761 C CA . VAL A 1 95 ? 0.706 -6.385 -4.320 1.00 94.56 95 VAL A CA 1
ATOM 762 C C . VAL A 1 95 ? 0.500 -6.775 -5.780 1.00 94.56 95 VAL A C 1
ATOM 764 O O . VAL A 1 95 ? 1.334 -7.454 -6.375 1.00 94.56 95 VAL A O 1
ATOM 767 N N . MET A 1 96 ? -0.587 -6.297 -6.389 1.00 94.50 96 MET A N 1
ATOM 768 C CA . MET A 1 96 ? -0.873 -6.453 -7.820 1.00 94.50 96 MET A CA 1
ATOM 769 C C . MET A 1 96 ? -0.986 -5.095 -8.509 1.00 94.50 96 MET A C 1
ATOM 771 O O . MET A 1 96 ? -1.730 -4.227 -8.052 1.00 94.50 96 MET A O 1
ATOM 775 N N . ALA A 1 97 ? -0.291 -4.931 -9.634 1.00 94.19 97 ALA A N 1
ATOM 776 C CA . ALA A 1 97 ? -0.353 -3.737 -10.468 1.00 94.19 97 ALA A CA 1
ATOM 777 C C . ALA A 1 97 ? -1.728 -3.566 -11.134 1.00 94.19 97 ALA A C 1
ATOM 779 O O . ALA A 1 97 ? -2.272 -4.492 -11.737 1.00 94.19 97 ALA A O 1
ATOM 780 N N . LEU A 1 98 ? -2.269 -2.349 -11.053 1.00 91.69 98 LEU A N 1
ATOM 781 C CA . LEU A 1 98 ? -3.538 -1.929 -11.658 1.00 91.69 98 LEU A CA 1
ATOM 782 C C . LEU A 1 98 ? -3.320 -1.129 -12.956 1.00 91.69 98 LEU A C 1
ATOM 784 O O . LEU A 1 98 ? -4.124 -0.274 -13.313 1.00 91.69 98 LEU A O 1
ATOM 788 N N . ASP A 1 99 ? -2.221 -1.399 -13.661 1.00 85.56 99 ASP A N 1
ATOM 789 C CA . ASP A 1 99 ? -1.846 -0.812 -14.959 1.00 85.56 99 ASP A CA 1
ATOM 790 C C . ASP A 1 99 ? -2.395 -1.607 -16.164 1.00 85.56 99 ASP A C 1
ATOM 792 O O . ASP A 1 99 ? -2.020 -1.351 -17.303 1.00 85.56 99 ASP A O 1
ATOM 796 N N . GLY A 1 100 ? -3.260 -2.595 -15.913 1.00 86.06 100 GLY A N 1
ATOM 797 C CA . GLY A 1 100 ? -3.770 -3.538 -16.912 1.00 86.06 100 GLY A CA 1
ATOM 798 C C . GLY A 1 100 ? -2.940 -4.820 -17.037 1.00 86.06 100 GLY A C 1
ATOM 799 O O . GLY A 1 100 ? -3.496 -5.848 -17.415 1.00 86.06 100 GLY A O 1
ATOM 800 N N . SER A 1 101 ? -1.662 -4.808 -16.631 1.00 87.56 101 SER A N 1
ATOM 801 C CA . SER A 1 101 ? -0.780 -5.986 -16.707 1.00 87.56 101 SER A CA 1
ATOM 802 C C . SER A 1 101 ? -1.083 -7.044 -15.643 1.00 87.56 101 SER A C 1
ATOM 804 O O . SER A 1 101 ? -0.757 -8.213 -15.831 1.00 87.56 101 SER A O 1
ATOM 806 N N . LYS A 1 102 ? -1.690 -6.640 -14.514 1.00 90.62 102 LYS A N 1
ATOM 807 C CA . LYS A 1 102 ? -1.992 -7.499 -13.351 1.00 90.62 102 LYS A CA 1
ATOM 808 C C . LYS A 1 102 ? -0.768 -8.246 -12.790 1.00 90.62 102 LYS A C 1
ATOM 810 O O . LYS A 1 102 ? -0.918 -9.272 -12.128 1.00 90.62 102 LYS A O 1
ATOM 815 N N . ARG A 1 103 ? 0.445 -7.730 -13.021 1.00 92.88 103 ARG A N 1
ATOM 816 C CA . ARG A 1 103 ? 1.694 -8.280 -12.469 1.00 92.88 103 ARG A CA 1
ATOM 817 C C . ARG A 1 103 ? 1.678 -8.222 -10.943 1.00 92.88 103 ARG A C 1
ATOM 819 O O . ARG A 1 103 ? 1.205 -7.236 -10.373 1.00 92.88 103 ARG A O 1
ATOM 826 N N . ARG A 1 104 ? 2.209 -9.258 -10.291 1.00 95.12 104 ARG A N 1
ATOM 827 C CA . ARG A 1 104 ? 2.311 -9.344 -8.829 1.00 95.12 104 ARG A CA 1
ATOM 828 C C . ARG A 1 104 ? 3.745 -9.171 -8.357 1.00 95.12 104 ARG A C 1
ATOM 830 O O . ARG A 1 104 ? 4.672 -9.615 -9.029 1.00 95.12 104 ARG A O 1
ATOM 837 N N . PHE A 1 105 ? 3.904 -8.546 -7.198 1.00 95.88 105 PHE A N 1
ATOM 838 C CA . PHE A 1 105 ? 5.200 -8.275 -6.590 1.00 95.88 105 PHE A CA 1
ATOM 839 C C . PHE A 1 105 ? 5.129 -8.459 -5.077 1.00 95.88 105 PHE A C 1
ATOM 841 O O . PHE A 1 105 ? 4.120 -8.120 -4.463 1.00 95.88 105 PHE A O 1
ATOM 848 N N . ASN A 1 106 ? 6.240 -8.907 -4.494 1.00 96.75 106 ASN A N 1
ATOM 849 C CA . ASN A 1 106 ? 6.478 -8.844 -3.058 1.00 96.75 106 ASN A CA 1
ATOM 850 C C . ASN A 1 106 ? 7.405 -7.663 -2.786 1.00 96.75 106 ASN A C 1
ATOM 852 O O . ASN A 1 106 ? 8.554 -7.663 -3.233 1.00 96.75 106 ASN A O 1
ATOM 856 N N . ILE A 1 107 ? 6.903 -6.633 -2.106 1.00 95.44 107 ILE A N 1
ATOM 857 C CA . ILE A 1 107 ? 7.647 -5.384 -1.901 1.00 95.44 107 ILE A CA 1
ATOM 858 C C . ILE A 1 107 ? 7.743 -5.006 -0.423 1.00 95.44 107 ILE A C 1
ATOM 860 O O . ILE A 1 107 ? 6.789 -5.207 0.325 1.00 95.44 107 ILE A O 1
ATOM 864 N N . PRO A 1 108 ? 8.866 -4.423 0.023 1.00 95.50 108 PRO A N 1
ATOM 865 C CA . PRO A 1 108 ? 8.979 -3.925 1.387 1.00 95.50 108 PRO A CA 1
ATOM 866 C C . PRO A 1 108 ? 8.076 -2.704 1.600 1.00 95.50 108 PRO A C 1
ATOM 868 O O . PRO A 1 108 ? 7.775 -1.959 0.660 1.00 95.50 108 PRO A O 1
ATOM 871 N N . ARG A 1 109 ? 7.714 -2.440 2.860 1.00 89.38 109 ARG A N 1
ATOM 872 C CA . ARG A 1 109 ? 6.833 -1.327 3.261 1.00 89.38 109 ARG A CA 1
ATOM 873 C C . ARG A 1 109 ? 7.281 0.045 2.741 1.00 89.38 109 ARG A C 1
ATOM 875 O O . ARG A 1 109 ? 6.428 0.870 2.426 1.00 89.38 109 ARG A O 1
ATOM 882 N N . ILE A 1 110 ? 8.589 0.282 2.607 1.00 93.00 110 ILE A N 1
ATOM 883 C CA . ILE A 1 110 ? 9.147 1.548 2.094 1.00 93.00 110 ILE A CA 1
ATOM 884 C C . ILE A 1 110 ? 8.765 1.834 0.631 1.00 93.00 110 ILE A C 1
ATOM 886 O O . ILE A 1 110 ? 8.731 2.987 0.215 1.00 93.00 110 ILE A O 1
ATOM 890 N N . ARG A 1 111 ? 8.445 0.799 -0.157 1.00 94.06 111 ARG A N 1
ATOM 891 C CA . ARG A 1 111 ? 8.020 0.940 -1.559 1.00 94.06 111 ARG A CA 1
ATOM 892 C C . ARG A 1 111 ? 6.503 1.008 -1.720 1.00 94.06 111 ARG A C 1
ATOM 894 O O . ARG A 1 111 ? 6.046 1.095 -2.854 1.00 94.06 111 ARG A O 1
ATOM 901 N N . LEU A 1 112 ? 5.732 0.947 -0.631 1.00 92.31 112 LEU A N 1
ATOM 902 C CA . LEU A 1 112 ? 4.271 0.899 -0.645 1.00 92.31 112 LEU A CA 1
ATOM 903 C C . LEU A 1 112 ? 3.675 2.077 0.132 1.00 92.31 112 LEU A C 1
ATOM 905 O O . LEU A 1 112 ? 4.001 2.309 1.294 1.00 92.31 112 LEU A O 1
ATOM 909 N N . MET A 1 113 ? 2.745 2.779 -0.503 1.00 90.94 113 MET A N 1
ATOM 910 C CA . MET A 1 113 ? 1.935 3.832 0.093 1.00 90.94 113 MET A CA 1
ATOM 911 C C . MET A 1 113 ? 0.461 3.449 -0.023 1.00 90.94 113 MET A C 1
ATOM 913 O O . MET A 1 113 ? -0.080 3.356 -1.125 1.00 90.94 113 MET A O 1
ATOM 917 N N . PHE A 1 114 ? -0.210 3.220 1.102 1.00 85.06 114 PHE A N 1
ATOM 918 C CA . PHE A 1 114 ? -1.652 2.986 1.102 1.00 85.06 114 PHE A CA 1
ATOM 919 C C . PHE A 1 114 ? -2.394 4.284 0.761 1.00 85.06 114 PHE A C 1
ATOM 921 O O . PHE A 1 114 ? -2.000 5.367 1.187 1.00 85.06 114 PHE A O 1
ATOM 928 N N . LYS A 1 115 ? -3.454 4.190 -0.054 1.00 77.19 115 LYS A N 1
ATOM 929 C CA . LYS A 1 115 ? -4.353 5.333 -0.313 1.00 77.19 115 LYS A CA 1
ATOM 930 C C . LYS A 1 115 ? -5.418 5.486 0.771 1.00 77.19 115 LYS A C 1
ATOM 932 O O . LYS A 1 115 ? -6.021 6.547 0.892 1.00 77.19 115 LYS A O 1
ATOM 937 N N . ALA A 1 116 ? -5.672 4.415 1.514 1.00 64.94 116 ALA A N 1
ATOM 938 C CA . ALA A 1 116 ? -6.321 4.485 2.811 1.00 64.94 116 ALA A CA 1
ATOM 939 C C . ALA A 1 116 ? -5.266 4.800 3.884 1.00 64.94 116 ALA A C 1
ATOM 941 O O . ALA A 1 116 ? -4.079 4.561 3.660 1.00 64.94 116 ALA A O 1
ATOM 942 N N . ASP A 1 117 ? -5.707 5.323 5.029 1.00 61.00 117 ASP A N 1
ATOM 943 C CA . ASP A 1 117 ? -4.873 5.463 6.229 1.00 61.00 117 ASP A CA 1
ATOM 944 C C . ASP A 1 117 ? -4.138 4.135 6.491 1.00 61.00 117 ASP A C 1
ATOM 946 O O . ASP A 1 117 ? -4.736 3.065 6.315 1.00 61.00 117 ASP A O 1
ATOM 950 N N . ASP A 1 118 ? -2.854 4.190 6.860 1.00 66.88 118 ASP A N 1
ATOM 951 C CA . ASP A 1 118 ? -2.076 2.979 7.141 1.00 66.88 118 ASP A CA 1
ATOM 952 C C . ASP A 1 118 ? -2.845 2.109 8.159 1.00 66.88 118 ASP A C 1
ATOM 954 O O . ASP A 1 118 ? -3.373 2.659 9.132 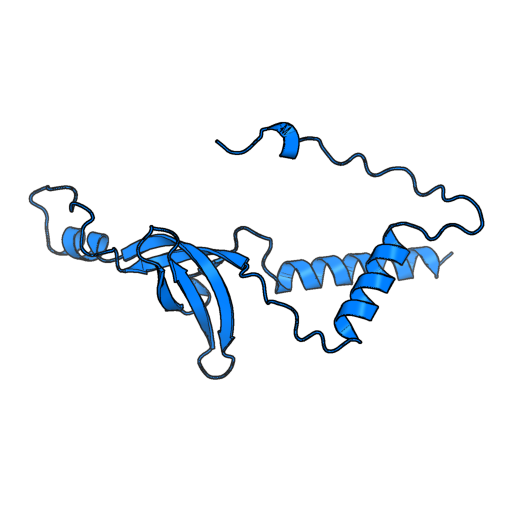1.00 66.88 118 ASP A O 1
ATOM 958 N N . PRO A 1 119 ? -2.977 0.781 7.956 1.00 66.00 119 PRO A N 1
ATOM 959 C CA . PRO A 1 119 ? -3.806 -0.056 8.823 1.00 66.00 119 PRO A CA 1
ATOM 960 C C . PRO A 1 119 ? -3.447 0.055 10.309 1.00 66.00 119 PRO A C 1
ATOM 962 O O . PRO A 1 119 ? -4.331 -0.035 11.166 1.00 66.00 119 PRO A O 1
ATOM 965 N N . GLU A 1 120 ? -2.171 0.285 10.622 1.00 68.38 120 GLU A N 1
ATOM 966 C CA . GLU A 1 120 ? -1.686 0.466 11.983 1.00 68.38 120 GLU A CA 1
ATOM 967 C C . GLU A 1 120 ? -2.065 1.845 12.530 1.00 68.38 120 GLU A C 1
ATOM 969 O O . GLU A 1 120 ? -2.623 1.939 13.625 1.00 68.38 120 GLU A O 1
ATOM 974 N N . THR A 1 121 ? -1.883 2.907 11.742 1.00 66.00 121 THR A N 1
ATOM 975 C CA . THR A 1 121 ? -2.350 4.263 12.086 1.00 66.00 121 THR A CA 1
ATOM 976 C C . THR A 1 121 ? -3.867 4.302 12.290 1.00 66.00 121 THR A C 1
ATOM 978 O O . THR A 1 121 ? -4.360 4.872 13.267 1.00 66.00 121 THR A O 1
ATOM 981 N N . PHE A 1 122 ? -4.627 3.619 11.433 1.00 67.81 122 PHE A N 1
ATOM 982 C CA . PHE A 1 122 ? -6.068 3.460 11.584 1.00 67.81 122 PHE A CA 1
ATOM 983 C C . PHE A 1 122 ? -6.417 2.739 12.892 1.00 67.81 122 PHE A C 1
ATOM 985 O O . PHE A 1 122 ? -7.268 3.212 13.651 1.00 67.81 122 PHE A O 1
ATOM 992 N N . ALA A 1 123 ? -5.749 1.619 13.189 1.00 75.38 123 ALA A N 1
ATOM 993 C CA . ALA A 1 123 ? -5.976 0.859 14.415 1.00 75.38 123 ALA A CA 1
ATOM 994 C C . ALA A 1 123 ? -5.661 1.683 15.673 1.00 75.38 123 ALA A C 1
ATOM 996 O O . ALA A 1 123 ? -6.460 1.683 16.615 1.00 75.38 123 ALA A O 1
ATOM 997 N N . GLN A 1 124 ? -4.550 2.425 15.675 1.00 71.38 124 GLN A N 1
ATOM 998 C CA . GLN A 1 124 ? -4.160 3.320 16.765 1.00 71.38 124 GLN A CA 1
ATOM 999 C C . GLN A 1 124 ? -5.189 4.431 16.977 1.00 71.38 124 GLN A C 1
ATOM 1001 O O . GLN A 1 124 ? -5.611 4.671 18.108 1.00 71.38 124 GLN A O 1
ATOM 1006 N N . ARG A 1 125 ? -5.665 5.060 15.900 1.00 78.25 125 ARG A N 1
ATOM 1007 C CA . ARG A 1 125 ? -6.672 6.123 15.982 1.00 78.25 125 ARG A CA 1
ATOM 1008 C C . ARG A 1 125 ? -8.002 5.612 16.531 1.00 78.25 125 ARG A C 1
ATOM 1010 O O . ARG A 1 125 ? -8.626 6.275 17.357 1.00 78.25 125 ARG A O 1
ATOM 1017 N N . VAL A 1 126 ? -8.426 4.415 16.115 1.00 71.56 126 VAL A N 1
ATOM 1018 C CA . VAL A 1 126 ? -9.632 3.777 16.660 1.00 71.56 126 VAL A CA 1
ATOM 1019 C C . VAL A 1 126 ? -9.446 3.422 18.136 1.00 71.56 126 VAL A C 1
ATOM 1021 O O . VAL A 1 126 ? -10.353 3.670 18.927 1.00 71.56 126 VAL A O 1
ATOM 1024 N N . ARG A 1 127 ? 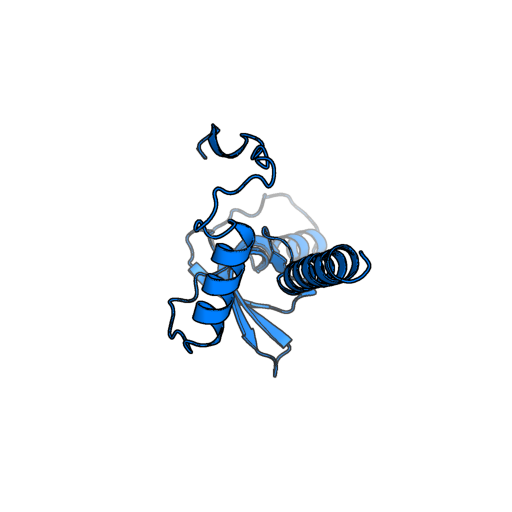-8.280 2.891 18.528 1.00 76.56 127 ARG A N 1
ATOM 1025 C CA . ARG A 1 127 ? -7.955 2.611 19.935 1.00 76.56 127 ARG A CA 1
ATOM 1026 C C . ARG A 1 127 ? -8.026 3.879 20.785 1.00 76.56 127 ARG A C 1
ATOM 1028 O O . ARG A 1 127 ? -8.737 3.878 21.783 1.00 76.56 127 ARG A O 1
ATOM 1035 N N . PHE A 1 128 ? -7.376 4.955 20.345 1.00 80.62 128 PHE A N 1
ATOM 1036 C CA . PHE A 1 128 ? -7.409 6.252 21.020 1.00 80.62 128 PHE A CA 1
ATOM 1037 C C . PHE A 1 128 ? -8.844 6.757 21.210 1.00 80.62 128 PHE A C 1
ATOM 1039 O O . PHE A 1 128 ? -9.229 7.119 22.317 1.00 80.62 128 PHE A O 1
ATOM 1046 N N . ALA A 1 129 ? -9.673 6.708 20.163 1.00 75.31 129 ALA A N 1
ATOM 1047 C CA . ALA A 1 129 ? -11.073 7.120 20.255 1.00 75.31 129 ALA A CA 1
ATOM 1048 C C . ALA A 1 129 ? -11.885 6.263 21.248 1.00 75.31 129 ALA A C 1
ATOM 1050 O O . ALA A 1 129 ? -12.754 6.784 21.949 1.00 75.31 129 ALA A O 1
ATOM 1051 N N . CYS A 1 130 ? -11.614 4.955 21.330 1.00 79.12 130 CYS A N 1
ATOM 1052 C CA . CYS A 1 130 ? -12.245 4.072 22.312 1.00 79.12 130 CYS A CA 1
ATOM 1053 C C . CYS A 1 130 ? -11.804 4.381 23.747 1.00 79.12 130 CYS A C 1
ATOM 1055 O O . CYS A 1 130 ? -12.653 4.394 24.640 1.00 79.12 130 CYS A O 1
ATOM 1057 N N . ASP A 1 131 ? -10.508 4.611 23.958 1.00 85.50 131 ASP A N 1
ATOM 1058 C CA . ASP A 1 131 ? -9.936 4.919 25.269 1.00 85.50 131 ASP A CA 1
ATOM 1059 C C . ASP A 1 131 ? -10.452 6.271 25.785 1.00 85.50 131 ASP A C 1
ATOM 1061 O O . ASP A 1 131 ? -10.966 6.329 26.900 1.00 85.50 131 ASP A O 1
ATOM 1065 N N . LEU A 1 132 ? -10.445 7.307 24.938 1.00 81.31 132 LEU A N 1
ATOM 1066 C CA . LEU A 1 132 ? -10.979 8.635 25.254 1.00 81.31 132 LEU A CA 1
ATOM 1067 C C . LEU A 1 132 ? -12.466 8.583 25.628 1.00 81.31 132 LEU A C 1
ATOM 1069 O O . LEU A 1 132 ? -12.897 9.197 26.600 1.00 81.31 132 LEU A O 1
ATOM 1073 N N . ARG A 1 133 ? -13.269 7.817 24.878 1.00 76.62 133 ARG A N 1
ATOM 1074 C CA . ARG A 1 133 ? -14.692 7.644 25.193 1.00 76.62 133 ARG A CA 1
ATOM 1075 C C . ARG A 1 133 ? -14.886 6.978 26.554 1.00 76.62 133 ARG A C 1
ATOM 1077 O O . ARG A 1 133 ? -15.732 7.419 27.318 1.00 76.62 133 ARG A O 1
ATOM 1084 N N . ARG A 1 134 ? -14.112 5.928 26.852 1.00 77.62 134 ARG A N 1
ATOM 1085 C CA . ARG A 1 134 ? -14.174 5.228 28.143 1.00 77.62 134 ARG A CA 1
ATOM 1086 C C . ARG A 1 134 ? -13.819 6.162 29.297 1.00 77.62 134 ARG A C 1
ATOM 1088 O O . ARG A 1 134 ? -14.447 6.076 30.342 1.00 77.62 134 ARG A O 1
ATOM 1095 N N . GLU A 1 135 ? -12.821 7.018 29.109 1.00 86.56 135 GLU A N 1
ATOM 1096 C CA . GLU A 1 135 ? -12.418 8.005 30.108 1.00 86.56 135 GLU A CA 1
ATOM 1097 C C . GLU A 1 135 ? -13.538 9.016 30.376 1.00 86.56 135 GLU A C 1
ATOM 1099 O O . GLU A 1 135 ? -13.914 9.207 31.526 1.00 86.56 135 GLU A O 1
ATOM 1104 N N . ILE A 1 136 ? -14.140 9.586 29.328 1.00 80.44 136 ILE A N 1
ATOM 1105 C CA . ILE A 1 136 ? -15.244 10.548 29.469 1.00 80.44 136 ILE A CA 1
ATOM 1106 C C . ILE A 1 136 ? -16.496 9.893 30.072 1.00 80.44 136 ILE A C 1
ATOM 1108 O O . ILE A 1 136 ? -17.157 10.502 30.902 1.00 80.44 136 ILE A O 1
ATOM 1112 N N . GLU A 1 137 ? -16.838 8.668 29.667 1.00 79.44 137 GLU A N 1
ATOM 1113 C CA . GLU A 1 137 ? -18.049 7.977 30.137 1.00 79.44 137 GLU A CA 1
ATOM 1114 C C . GLU A 1 137 ? -17.940 7.460 31.582 1.00 79.44 137 GLU A C 1
ATOM 1116 O O . GLU A 1 137 ? -18.971 7.328 32.233 1.00 79.44 137 GLU A O 1
ATOM 1121 N N . ASN A 1 138 ? -16.733 7.151 32.075 1.00 74.31 138 ASN A N 1
ATOM 1122 C CA . ASN A 1 138 ? -16.529 6.547 33.401 1.00 74.31 138 ASN A CA 1
ATOM 1123 C C . ASN A 1 138 ? -15.917 7.496 34.448 1.00 74.31 138 ASN A C 1
ATOM 1125 O O . ASN A 1 138 ? -15.857 7.118 35.615 1.00 74.31 138 ASN A O 1
ATOM 1129 N N . ASN A 1 139 ? -15.432 8.680 34.054 1.00 61.16 139 ASN A N 1
ATOM 1130 C CA . ASN A 1 139 ? -14.967 9.728 34.978 1.00 61.16 139 ASN A CA 1
ATOM 1131 C C . ASN A 1 139 ? -16.018 10.843 35.194 1.00 61.16 139 ASN A C 1
ATOM 1133 O O . ASN A 1 139 ? -15.665 11.954 35.591 1.00 61.16 139 ASN A O 1
ATOM 1137 N N . LEU A 1 140 ? -17.295 10.545 34.932 1.00 49.34 140 LEU A N 1
ATOM 1138 C CA . LEU A 1 140 ? -18.490 11.317 35.302 1.00 49.34 140 LEU A CA 1
ATOM 1139 C C . LEU A 1 140 ? -19.344 10.473 36.254 1.00 49.34 140 LEU A C 1
ATOM 1141 O O . LEU A 1 140 ? -19.951 11.073 37.167 1.00 49.34 140 LEU A O 1
#

pLDDT: mean 72.96, std 17.38, range [33.56, 96.75]

Radius of gyration: 21.85 Å; Cα contacts (8 Å, |Δi|>4): 129; chains: 1; bounding box: 58×33×61 Å

Sequence (140 aa):
QFPFETFVPKLQFLSVVLPKELPRLVKIERLRRKFLAANIKGEQYPCPGLAFIPKGEGKPSKGGSGDFIQTLNNLYEWTNVAAFSFDKSTETWEVMALDGSKRRFNIPRIRLMFKADDPETFAQRVRFACDLRREIENNL

Solvent-accessible surface area (backbone atoms only — not comparable to full-atom values): 8726 Å² total; per-residue (Å²): 134,83,76,77,79,77,70,64,77,79,77,78,73,74,92,80,62,61,92,95,57,78,50,69,69,57,50,52,50,53,47,51,50,49,58,65,70,42,82,64,91,57,86,79,76,52,47,52,27,38,29,63,42,72,58,65,96,83,66,77,72,84,84,64,97,64,60,74,68,57,56,60,63,60,47,48,42,81,37,52,25,34,36,70,50,72,44,81,90,78,57,24,31,40,32,30,40,69,81,81,77,59,51,72,47,76,40,46,64,93,43,50,44,63,75,52,76,51,72,65,61,47,50,51,52,52,49,50,55,52,51,54,49,50,50,61,70,70,77,109

Foldseek 3Di:
DDDPVVPDPPPPDDQDDPPPDDGPVNVVVVVVVVVVVPPDPDPQFFFKWKFWAFDDPPDDLPDDPDDPVSVVVNGIDTFIWTWGDADPVVQWTWIFGPPVPRDIDTHHPVRIGTPPDDPVNVVVVVVVVVVVVCCVVVVD